Protein AF-A0A7C4MP97-F1 (afdb_monomer_lite)

Foldseek 3Di:
DVLVVLLVVLVVVLVVQLVVLDPPVCLVVLVVLLVDPDPDPVSVVSVVQSVPDLVSLLLVCLQPPGLNVSLVNNDPDRSPDADPVSVVSSVVSSVSNVVNVVVVVVVVVVVVVVVVVVD

Secondary structure (DSSP, 8-state):
-HHHHHHHHHHHHHHHHHHH-S-TT-HHHHHHHHT--SS-HHHHHHHHHHTS-HHHHHHHHHHHS-HHHHHHHH-SSSSS---HHHHHHHHHHHHHHHHHHHHHHHHHHHHHHHHHTT-

Radius of gyration: 17.49 Å; chains: 1; bounding box: 48×30×50 Å

pLDDT: mean 84.7, std 6.7, range [63.75, 94.0]

Structure (mmCIF, N/CA/C/O backbone):
data_AF-A0A7C4MP97-F1
#
_entry.id   AF-A0A7C4MP97-F1
#
loop_
_atom_site.group_PDB
_atom_site.id
_atom_site.type_symbol
_atom_site.label_atom_id
_atom_site.label_alt_id
_atom_site.label_comp_id
_atom_site.label_asym_id
_atom_site.label_entity_id
_atom_site.label_seq_id
_atom_site.pdbx_PDB_ins_code
_atom_site.Cartn_x
_atom_site.Cartn_y
_atom_site.Cartn_z
_atom_site.occupancy
_atom_site.B_iso_or_equiv
_atom_site.auth_seq_id
_atom_site.auth_comp_id
_atom_site.auth_asym_id
_atom_site.auth_atom_id
_atom_site.pdbx_PDB_model_num
ATOM 1 N N . MET A 1 1 ? 17.627 6.601 -4.169 1.00 63.75 1 MET A N 1
ATOM 2 C CA . MET A 1 1 ? 16.993 7.871 -4.590 1.00 63.75 1 MET A CA 1
ATOM 3 C C . MET A 1 1 ? 15.483 7.718 -4.774 1.00 63.75 1 MET A C 1
ATOM 5 O O . MET A 1 1 ? 14.753 8.393 -4.064 1.00 63.75 1 MET A O 1
ATOM 9 N N . MET A 1 2 ? 15.004 6.785 -5.615 1.00 77.06 2 MET A N 1
ATOM 10 C CA . MET A 1 2 ? 13.557 6.568 -5.829 1.00 77.06 2 MET A CA 1
ATOM 11 C C . MET A 1 2 ? 12.792 6.138 -4.570 1.00 77.06 2 MET A C 1
ATOM 13 O O . MET A 1 2 ? 11.804 6.768 -4.221 1.00 77.06 2 MET A O 1
ATOM 17 N N . MET A 1 3 ? 13.295 5.158 -3.816 1.00 83.12 3 MET A N 1
ATOM 18 C CA . MET A 1 3 ? 12.622 4.684 -2.598 1.00 83.12 3 MET A CA 1
ATOM 19 C C . MET A 1 3 ? 12.454 5.784 -1.534 1.00 83.12 3 MET A C 1
ATOM 21 O O . MET A 1 3 ? 11.409 5.877 -0.897 1.00 83.12 3 MET A O 1
ATOM 25 N N . THR A 1 4 ? 13.459 6.649 -1.366 1.00 83.88 4 THR A N 1
ATOM 26 C CA . THR A 1 4 ? 13.415 7.787 -0.434 1.00 83.88 4 THR A CA 1
ATOM 27 C C . THR A 1 4 ? 12.371 8.814 -0.863 1.00 83.88 4 THR A C 1
ATOM 29 O O . THR A 1 4 ? 11.624 9.317 -0.029 1.00 83.88 4 THR A O 1
ATOM 32 N N . LEU A 1 5 ? 12.282 9.095 -2.166 1.00 86.50 5 LEU A N 1
ATOM 33 C CA . LEU A 1 5 ? 11.286 10.009 -2.714 1.00 86.50 5 LEU A CA 1
ATOM 34 C C . LEU A 1 5 ? 9.871 9.437 -2.551 1.00 86.50 5 LEU A C 1
ATOM 36 O O . LEU A 1 5 ? 8.998 10.119 -2.022 1.00 86.50 5 LEU A O 1
ATOM 40 N N . SER A 1 6 ? 9.664 8.165 -2.907 1.00 84.88 6 SER A N 1
ATOM 41 C CA . SER A 1 6 ? 8.396 7.460 -2.689 1.00 84.88 6 SER A CA 1
ATOM 42 C C . SER A 1 6 ? 8.000 7.456 -1.215 1.00 84.88 6 SER A C 1
ATOM 44 O O . SER A 1 6 ? 6.835 7.684 -0.902 1.00 84.88 6 SER A O 1
ATOM 46 N N . PHE A 1 7 ? 8.957 7.257 -0.303 1.00 90.12 7 PHE A N 1
ATOM 47 C CA . PHE A 1 7 ? 8.717 7.315 1.137 1.00 90.12 7 PHE A CA 1
ATOM 48 C C . PHE A 1 7 ? 8.225 8.696 1.566 1.00 90.12 7 PHE A C 1
ATOM 50 O O . PHE A 1 7 ? 7.178 8.793 2.200 1.00 90.12 7 PHE A O 1
ATOM 57 N N . LEU A 1 8 ? 8.940 9.761 1.190 1.00 90.75 8 LEU A N 1
ATOM 58 C CA . LEU A 1 8 ? 8.581 11.130 1.566 1.00 90.75 8 LEU A CA 1
ATOM 59 C C . LEU A 1 8 ? 7.222 11.537 0.995 1.00 90.75 8 LEU A C 1
ATOM 61 O O . LEU A 1 8 ? 6.392 12.067 1.730 1.00 90.75 8 LEU A O 1
ATOM 65 N N . VAL A 1 9 ? 6.969 11.241 -0.282 1.00 90.56 9 VAL A N 1
ATOM 66 C CA . VAL A 1 9 ? 5.700 11.558 -0.948 1.00 90.56 9 VAL A CA 1
ATOM 67 C C . VAL A 1 9 ? 4.550 10.780 -0.316 1.00 90.56 9 VAL A C 1
ATOM 69 O O . VAL A 1 9 ? 3.550 11.381 0.071 1.00 90.56 9 VAL A O 1
ATOM 72 N N . CYS A 1 10 ? 4.685 9.463 -0.139 1.00 89.31 10 CYS A N 1
ATOM 73 C CA . CYS A 1 10 ? 3.614 8.657 0.447 1.00 89.31 10 CYS A CA 1
ATOM 74 C C . CYS A 1 10 ? 3.348 9.037 1.908 1.00 89.31 10 CYS A C 1
ATOM 76 O O . CYS A 1 10 ? 2.193 9.068 2.327 1.00 89.31 10 CYS A O 1
ATOM 78 N N . LEU A 1 11 ? 4.394 9.359 2.676 1.00 89.69 11 LEU A N 1
ATOM 79 C CA . LEU A 1 11 ? 4.257 9.813 4.058 1.00 89.69 11 LEU A CA 1
ATOM 80 C C . LEU A 1 11 ? 3.581 11.187 4.133 1.00 89.69 11 LEU A C 1
ATOM 82 O O . LEU A 1 11 ? 2.728 11.413 4.993 1.00 89.69 11 LEU A O 1
ATOM 86 N N . PHE A 1 12 ? 3.939 12.098 3.228 1.00 89.88 12 PHE A N 1
ATOM 87 C CA . PHE A 1 12 ? 3.303 13.406 3.113 1.00 89.88 12 PHE A CA 1
ATOM 88 C C . PHE A 1 12 ? 1.818 13.274 2.759 1.00 89.88 12 PHE A C 1
ATOM 90 O O . PHE A 1 12 ? 0.981 13.874 3.431 1.00 89.88 12 PHE A O 1
ATOM 97 N N . LEU A 1 13 ? 1.472 12.421 1.790 1.00 88.75 13 LEU A N 1
ATOM 98 C CA . LEU A 1 13 ? 0.081 12.124 1.436 1.00 88.75 13 LEU A CA 1
ATOM 99 C C . LEU A 1 13 ? -0.692 11.502 2.604 1.00 88.75 13 LEU A C 1
ATOM 101 O O . LEU A 1 13 ? -1.831 11.890 2.844 1.00 88.75 13 LEU A O 1
ATOM 105 N N . LEU A 1 14 ? -0.073 10.606 3.379 1.00 87.12 14 LEU A N 1
ATOM 106 C CA . LEU A 1 14 ? -0.657 10.050 4.608 1.00 87.12 14 LEU A CA 1
ATOM 107 C C . LEU A 1 14 ? -0.983 11.137 5.632 1.00 87.12 14 LEU A C 1
ATOM 109 O O . LEU A 1 14 ? -2.088 11.159 6.172 1.00 87.12 14 LEU A O 1
ATOM 113 N N . LYS A 1 15 ? -0.059 12.075 5.859 1.00 86.38 15 LYS A N 1
ATOM 114 C CA . LYS A 1 15 ? -0.289 13.209 6.764 1.00 86.38 15 LYS A CA 1
ATOM 115 C C . LYS A 1 15 ? -1.376 14.152 6.253 1.00 86.38 15 LYS A C 1
ATOM 117 O O . LYS A 1 15 ? -2.212 14.582 7.044 1.00 86.38 15 LYS A O 1
ATOM 122 N N . LEU A 1 16 ? -1.390 14.459 4.956 1.00 87.00 16 LEU A N 1
ATOM 123 C CA . LEU A 1 16 ? -2.444 15.275 4.349 1.00 87.00 16 LEU A CA 1
ATOM 124 C C . LEU A 1 16 ? -3.810 14.593 4.446 1.00 87.00 16 LEU A C 1
ATOM 126 O O . LEU A 1 16 ? -4.797 15.247 4.773 1.00 87.00 16 LEU A O 1
ATOM 130 N N . TYR A 1 17 ? -3.863 13.282 4.214 1.00 84.88 17 TYR A N 1
ATOM 131 C CA . TYR A 1 17 ? -5.082 12.492 4.348 1.00 84.88 17 TYR A CA 1
ATOM 132 C C . TYR A 1 17 ? -5.622 12.540 5.779 1.00 84.88 17 TYR A C 1
ATOM 134 O O . TYR A 1 17 ? -6.805 12.809 5.989 1.00 84.88 17 TYR A O 1
ATOM 142 N N . ASP A 1 18 ? -4.744 12.350 6.769 1.00 82.94 18 ASP A N 1
ATOM 143 C CA . ASP A 1 18 ? -5.123 12.431 8.178 1.00 82.94 18 ASP A CA 1
ATOM 144 C C . ASP A 1 18 ? -5.562 13.835 8.598 1.00 82.94 18 ASP A C 1
ATOM 146 O O . ASP A 1 18 ? -6.522 13.983 9.355 1.00 82.94 18 ASP A O 1
ATOM 150 N N . SER A 1 19 ? -4.921 14.869 8.054 1.00 82.94 19 SER A N 1
ATOM 151 C CA . SER A 1 19 ? -5.299 16.262 8.290 1.00 82.94 19 SER A CA 1
ATOM 152 C C . SER A 1 19 ? -6.653 16.620 7.668 1.00 82.94 19 SER A C 1
ATOM 154 O O . SER A 1 19 ? -7.433 17.338 8.291 1.00 82.94 19 SER A O 1
ATOM 156 N N . SER A 1 20 ? -6.960 16.091 6.480 1.00 82.12 20 SER A N 1
ATOM 157 C CA . SER A 1 20 ? -8.199 16.386 5.750 1.00 82.12 20 SER A CA 1
ATOM 158 C C . SER A 1 20 ? -9.443 15.810 6.440 1.00 82.12 20 SER A C 1
ATOM 160 O O . SER A 1 20 ? -10.543 16.331 6.249 1.00 82.12 20 SER A O 1
ATOM 162 N N . LYS A 1 21 ? -9.291 14.748 7.255 1.00 76.31 21 LYS A N 1
ATOM 163 C CA . LYS A 1 21 ? -10.385 14.045 7.967 1.00 76.31 21 LYS A CA 1
ATOM 164 C C . LYS A 1 21 ? -11.589 13.686 7.072 1.00 76.31 21 LYS A C 1
ATOM 166 O O . LYS A 1 21 ? -12.697 13.484 7.565 1.00 76.31 21 LYS A O 1
ATOM 171 N N . ARG A 1 22 ? -11.388 13.630 5.752 1.00 72.75 22 ARG A N 1
ATOM 172 C CA . ARG A 1 22 ? -12.392 13.302 4.734 1.00 72.75 22 ARG A CA 1
ATOM 173 C C . ARG A 1 22 ? -11.930 12.084 3.946 1.00 72.75 22 ARG A C 1
ATOM 175 O O . ARG A 1 22 ? -10.779 12.019 3.519 1.00 72.75 22 ARG A O 1
ATOM 182 N N . ASP A 1 23 ? -12.841 11.147 3.701 1.00 73.56 23 ASP A N 1
ATOM 183 C CA . ASP A 1 23 ? -12.592 9.954 2.883 1.00 73.56 23 ASP A CA 1
ATOM 184 C C . ASP A 1 23 ? -12.629 10.280 1.385 1.00 73.56 23 ASP A C 1
ATOM 186 O O . ASP A 1 23 ? -13.529 9.870 0.655 1.00 73.56 23 ASP A O 1
ATOM 190 N N . TRP A 1 24 ? -11.637 11.026 0.896 1.00 73.56 24 TRP A N 1
ATOM 191 C CA . TRP A 1 24 ? -11.532 11.346 -0.535 1.00 73.56 24 TRP A CA 1
ATOM 192 C C . TRP A 1 24 ? -11.278 10.118 -1.411 1.00 73.56 24 TRP A C 1
ATOM 194 O O . TRP A 1 24 ? -11.684 10.091 -2.567 1.00 73.56 24 TRP A O 1
ATOM 204 N N . LEU A 1 25 ? -10.639 9.086 -0.858 1.00 76.88 25 LEU A N 1
ATOM 205 C CA . LEU A 1 25 ? -10.345 7.843 -1.575 1.00 76.88 25 LEU A CA 1
ATOM 206 C C . LEU A 1 25 ? -11.510 6.846 -1.552 1.00 76.88 25 LEU A C 1
ATOM 208 O O . LEU A 1 25 ? -11.410 5.783 -2.157 1.00 76.88 25 LEU A O 1
ATOM 212 N N . GLY A 1 26 ? -12.586 7.137 -0.810 1.00 78.50 26 GLY A N 1
ATOM 213 C CA . GLY A 1 26 ? -13.705 6.209 -0.650 1.00 78.50 26 GLY A CA 1
ATOM 214 C C . GLY A 1 26 ? -13.318 4.877 0.005 1.00 78.50 26 GLY A C 1
ATOM 215 O O . GLY A 1 26 ? -14.041 3.895 -0.138 1.00 78.50 26 GLY A O 1
ATOM 216 N N . ILE A 1 27 ? -12.193 4.811 0.726 1.00 80.19 27 ILE A N 1
ATOM 217 C CA . ILE A 1 27 ? -11.696 3.573 1.350 1.00 80.19 27 ILE A CA 1
ATOM 218 C C . ILE A 1 27 ? -12.706 3.022 2.357 1.00 80.19 27 ILE A C 1
ATOM 220 O O . ILE A 1 27 ? -12.925 1.815 2.405 1.00 80.19 27 ILE A O 1
ATOM 224 N N . GLU A 1 28 ? -13.383 3.894 3.099 1.00 75.56 28 GLU A N 1
ATOM 225 C CA . GLU A 1 28 ? -14.482 3.520 3.991 1.00 75.56 28 GLU A CA 1
ATOM 226 C C . GLU A 1 28 ? -15.636 2.845 3.225 1.00 75.56 28 GLU A C 1
ATOM 228 O O . GLU A 1 28 ? -16.202 1.858 3.693 1.00 75.56 28 GLU A O 1
ATOM 233 N N . ALA A 1 29 ? -15.951 3.309 2.009 1.00 79.62 29 ALA A N 1
ATOM 234 C CA . ALA A 1 29 ? -16.956 2.679 1.153 1.00 79.62 29 ALA A CA 1
ATOM 235 C C . ALA A 1 29 ? -16.501 1.289 0.677 1.00 79.62 29 ALA A C 1
ATOM 237 O O . ALA A 1 29 ? -17.295 0.348 0.683 1.00 79.62 29 ALA A O 1
ATOM 238 N N . VAL A 1 30 ? -15.215 1.126 0.344 1.00 79.75 30 VAL A N 1
ATOM 239 C CA . VAL A 1 30 ? -14.638 -0.184 -0.005 1.00 79.75 30 VAL A CA 1
ATOM 240 C C . VAL A 1 30 ? -14.616 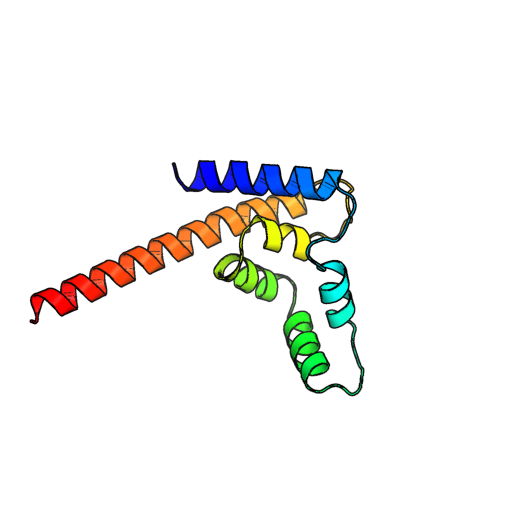-1.127 1.205 1.00 79.75 30 VAL A C 1
ATOM 242 O O . VAL A 1 30 ? -14.930 -2.308 1.073 1.00 79.75 30 VAL A O 1
ATOM 245 N N . LYS A 1 31 ? -14.332 -0.626 2.411 1.00 79.56 31 LYS A N 1
ATOM 246 C CA . LYS A 1 31 ? -14.422 -1.419 3.647 1.00 79.56 31 LYS A CA 1
ATOM 247 C C . LYS A 1 31 ? -15.858 -1.861 3.926 1.00 79.56 31 LYS A C 1
ATOM 249 O O . LYS A 1 31 ? -16.068 -3.026 4.241 1.00 79.56 31 LYS A O 1
ATOM 254 N N . ARG A 1 32 ? -16.851 -0.988 3.724 1.00 79.75 32 ARG A N 1
ATOM 255 C CA . ARG A 1 32 ? -18.280 -1.349 3.823 1.00 79.75 32 ARG A CA 1
ATOM 256 C C . ARG A 1 32 ? -18.691 -2.404 2.793 1.00 79.75 32 ARG A C 1
ATOM 258 O O . ARG A 1 32 ? -19.520 -3.255 3.093 1.00 79.75 32 ARG A O 1
ATOM 265 N N . LEU A 1 33 ? -18.088 -2.388 1.602 1.00 81.44 33 LEU A N 1
ATOM 266 C CA . LEU A 1 33 ? -18.278 -3.424 0.580 1.00 81.44 33 LEU A CA 1
ATOM 267 C C . LEU A 1 33 ? -17.760 -4.803 1.018 1.00 81.44 33 LEU A C 1
ATOM 269 O O . LEU A 1 33 ? -18.275 -5.809 0.538 1.00 81.44 33 LEU A O 1
ATOM 273 N N . ARG A 1 34 ? -16.787 -4.885 1.936 1.00 77.06 34 ARG A N 1
ATOM 274 C CA . ARG A 1 34 ? -16.320 -6.171 2.484 1.00 77.06 34 ARG A CA 1
ATOM 275 C C . ARG A 1 34 ? -17.430 -6.916 3.226 1.00 77.06 34 ARG A C 1
ATOM 277 O O . ARG A 1 34 ? -17.530 -8.137 3.103 1.00 77.06 34 ARG A O 1
ATOM 284 N N . ASP A 1 35 ? -18.267 -6.178 3.948 1.00 78.25 35 ASP A N 1
ATOM 285 C CA . ASP A 1 35 ? -19.367 -6.721 4.752 1.00 78.25 35 ASP A CA 1
ATOM 286 C C . ASP A 1 35 ? -20.697 -6.749 3.964 1.00 78.25 35 ASP A C 1
ATOM 288 O O . ASP A 1 35 ? -21.775 -6.922 4.526 1.00 78.25 35 ASP A O 1
ATOM 292 N N . TYR A 1 36 ? -20.638 -6.588 2.636 1.00 78.88 36 TYR A N 1
ATOM 293 C CA . TYR A 1 36 ? -21.807 -6.605 1.763 1.00 78.88 36 TYR A CA 1
ATOM 294 C C . TYR A 1 36 ? -22.282 -8.038 1.464 1.00 78.88 36 TYR A C 1
ATOM 296 O O . TYR A 1 36 ? -21.592 -8.795 0.781 1.00 78.88 36 TYR A O 1
ATOM 304 N N . ASP A 1 37 ? -23.506 -8.372 1.884 1.00 75.69 37 ASP A N 1
ATOM 305 C CA . ASP A 1 37 ? -24.188 -9.649 1.584 1.00 75.69 37 ASP A CA 1
ATOM 306 C C . ASP A 1 37 ? -25.426 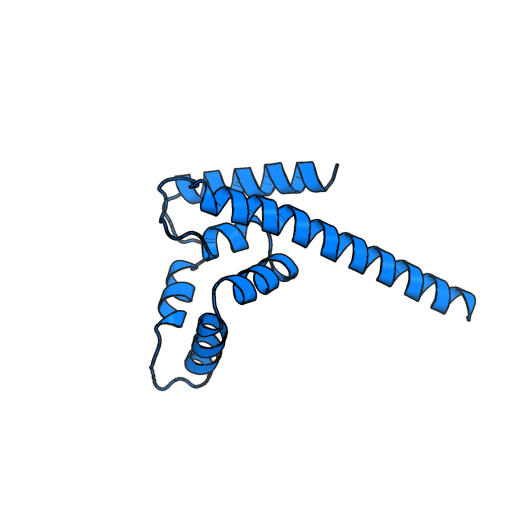-9.480 0.665 1.00 75.69 37 ASP A C 1
ATOM 308 O O . ASP A 1 37 ? -26.317 -10.329 0.608 1.00 75.69 37 ASP A O 1
ATOM 312 N N . GLY A 1 38 ? -25.506 -8.376 -0.088 1.00 78.31 38 GLY A N 1
ATOM 313 C CA . GLY A 1 38 ? -26.646 -8.072 -0.966 1.00 78.31 38 GLY A CA 1
ATOM 314 C C . GLY A 1 38 ? -26.718 -8.880 -2.278 1.00 78.31 38 GLY A C 1
ATOM 315 O O . GLY A 1 38 ? -25.832 -9.660 -2.624 1.00 78.31 38 GLY A O 1
ATOM 316 N N . ARG A 1 39 ? -27.789 -8.660 -3.063 1.00 71.12 39 ARG A N 1
ATOM 317 C CA . ARG A 1 39 ? -28.091 -9.401 -4.315 1.00 71.12 39 ARG A CA 1
ATOM 318 C C . ARG A 1 39 ? -27.200 -9.060 -5.523 1.00 71.12 39 ARG A C 1
ATOM 320 O O . ARG A 1 39 ? -27.259 -9.771 -6.525 1.00 71.12 39 ARG A O 1
ATOM 327 N N . SER A 1 40 ? -26.398 -7.993 -5.476 1.00 80.00 40 SER A N 1
ATOM 328 C CA . SER A 1 40 ? -25.567 -7.583 -6.620 1.00 80.00 40 SER A CA 1
ATOM 329 C C . SER A 1 40 ? -24.413 -8.561 -6.867 1.00 80.00 40 SER A C 1
ATOM 331 O O . SER A 1 40 ? -23.558 -8.758 -6.001 1.00 80.00 40 SER A O 1
ATOM 333 N N . LYS A 1 41 ? -24.347 -9.136 -8.078 1.00 81.75 41 LYS A N 1
ATOM 334 C CA . LYS A 1 41 ? -23.284 -10.078 -8.483 1.00 81.75 41 LYS A CA 1
ATOM 335 C C . LYS A 1 41 ? -21.888 -9.443 -8.421 1.00 81.75 41 LYS A C 1
ATOM 337 O O . LYS A 1 41 ? -20.960 -10.082 -7.933 1.00 81.75 41 LYS A O 1
ATOM 342 N N . MET A 1 42 ? -21.746 -8.183 -8.851 1.00 75.50 42 MET A N 1
ATOM 343 C CA . MET A 1 42 ? -20.476 -7.446 -8.753 1.00 75.50 42 MET A CA 1
ATOM 344 C C . MET A 1 42 ? -20.093 -7.173 -7.297 1.00 75.50 42 MET A C 1
ATOM 346 O O . MET A 1 42 ? -18.948 -7.408 -6.923 1.00 75.50 42 MET A O 1
ATOM 350 N N . GLY A 1 43 ? -21.045 -6.744 -6.460 1.00 79.25 43 GLY A N 1
ATOM 351 C CA . GLY A 1 43 ? -20.790 -6.503 -5.035 1.00 79.25 43 GLY A CA 1
ATOM 352 C C . GLY A 1 43 ? -20.320 -7.764 -4.310 1.00 79.25 43 GLY A C 1
ATOM 353 O O . GLY A 1 43 ? -19.388 -7.708 -3.517 1.00 79.25 43 GLY A O 1
ATOM 354 N N . ARG A 1 44 ? -20.889 -8.923 -4.658 1.00 80.75 44 ARG A N 1
ATOM 355 C CA . ARG A 1 44 ? -20.513 -10.218 -4.077 1.00 80.75 44 ARG A CA 1
ATOM 356 C C . ARG A 1 44 ? -19.107 -10.670 -4.471 1.00 80.75 44 ARG A C 1
ATOM 358 O O . ARG A 1 44 ? -18.408 -11.247 -3.645 1.00 80.75 44 ARG A O 1
ATOM 365 N N . LEU A 1 45 ? -18.688 -10.403 -5.709 1.00 83.31 45 LEU A N 1
ATOM 366 C CA . LEU A 1 45 ? -17.346 -10.744 -6.188 1.00 83.31 45 LEU A CA 1
ATOM 367 C C . LEU A 1 45 ? -16.277 -9.884 -5.500 1.00 83.31 45 LEU A C 1
ATOM 369 O O . LEU A 1 45 ? -15.270 -10.415 -5.032 1.00 83.31 45 LEU A O 1
ATOM 373 N N . TRP A 1 46 ? -16.539 -8.582 -5.354 1.00 81.00 46 TRP A N 1
ATOM 374 C CA . TRP A 1 46 ? -15.682 -7.686 -4.576 1.00 81.00 46 TRP A CA 1
ATOM 375 C C . TRP A 1 46 ? -15.655 -8.070 -3.093 1.00 81.00 46 TRP A C 1
ATOM 377 O O . TRP A 1 46 ? -14.573 -8.208 -2.533 1.00 81.00 46 TRP A O 1
ATOM 387 N N . ALA A 1 47 ? -16.805 -8.340 -2.471 1.00 82.31 47 ALA A N 1
ATOM 388 C CA . ALA A 1 47 ? -16.872 -8.796 -1.083 1.00 82.31 47 ALA A CA 1
ATOM 389 C C . ALA A 1 47 ? -16.095 -10.106 -0.872 1.00 82.31 47 ALA A C 1
ATOM 391 O O . ALA A 1 47 ? -15.337 -10.230 0.086 1.00 82.31 47 ALA A O 1
ATOM 392 N N . TRP A 1 48 ? -16.216 -11.068 -1.793 1.00 84.44 48 TRP A N 1
ATOM 393 C CA . TRP A 1 48 ? -15.452 -12.316 -1.748 1.00 84.44 48 TRP A CA 1
ATOM 394 C C . TRP A 1 48 ? -13.941 -12.072 -1.821 1.00 84.44 48 TRP A C 1
ATOM 396 O O . TRP A 1 48 ? -13.189 -12.643 -1.031 1.00 84.44 48 TRP A O 1
ATOM 406 N N . PHE A 1 49 ? -13.490 -11.187 -2.715 1.00 81.00 49 PHE A N 1
ATOM 407 C CA . PHE A 1 49 ? -12.078 -10.819 -2.814 1.00 81.00 49 PHE A CA 1
ATOM 408 C C . PHE A 1 49 ? -11.576 -10.137 -1.533 1.00 81.00 49 PHE A C 1
ATOM 410 O O . PHE A 1 49 ? -10.529 -10.503 -1.002 1.00 81.00 49 PHE A O 1
ATOM 417 N N . LEU A 1 50 ? -12.358 -9.210 -0.978 1.00 80.25 50 LEU A N 1
ATOM 418 C CA . LEU A 1 50 ? -12.029 -8.498 0.259 1.00 80.25 50 LEU A CA 1
ATOM 419 C C . LEU A 1 50 ? -12.119 -9.380 1.521 1.00 80.25 50 LEU A C 1
ATOM 421 O O . LEU A 1 50 ? -11.583 -9.008 2.565 1.00 80.25 50 LEU A O 1
ATOM 425 N N . LYS A 1 51 ? -12.756 -10.556 1.440 1.00 82.56 51 LYS A N 1
ATOM 426 C CA . LYS A 1 51 ? -12.800 -11.568 2.511 1.00 82.56 51 LYS A CA 1
ATOM 427 C C . LYS A 1 51 ? -11.590 -12.517 2.502 1.00 82.56 51 LYS A C 1
ATOM 429 O O . LYS A 1 51 ? -11.401 -13.232 3.481 1.00 82.56 51 LYS A O 1
ATOM 434 N N . LYS A 1 52 ? -10.725 -12.507 1.472 1.00 78.81 52 LYS A N 1
ATOM 435 C CA . LYS A 1 52 ? -9.541 -13.397 1.383 1.00 78.81 52 LYS A CA 1
ATOM 436 C C . LYS A 1 52 ? -8.431 -13.135 2.419 1.00 78.81 52 LYS A C 1
ATOM 438 O O . LYS A 1 52 ? -7.464 -13.890 2.468 1.00 78.81 52 LYS A O 1
ATOM 443 N N . GLY A 1 53 ? -8.586 -12.126 3.275 1.00 81.19 53 GLY A N 1
ATOM 444 C CA . GLY A 1 53 ? -7.720 -11.870 4.428 1.00 81.19 53 GLY A CA 1
ATOM 445 C C . GLY A 1 53 ? -6.703 -10.748 4.209 1.00 81.19 53 GLY A C 1
ATOM 446 O O . GLY A 1 53 ? -6.256 -10.489 3.089 1.00 81.19 53 GLY A O 1
ATOM 447 N N . ASP A 1 54 ? -6.327 -10.092 5.312 1.00 83.50 54 ASP A N 1
ATOM 448 C CA . ASP A 1 54 ? -5.433 -8.925 5.337 1.00 83.50 54 ASP A CA 1
ATOM 449 C C . ASP A 1 54 ? -4.105 -9.134 4.562 1.00 83.50 54 ASP A C 1
ATOM 451 O O . ASP A 1 54 ? -3.724 -8.225 3.824 1.00 83.50 54 ASP A O 1
ATOM 455 N N . PRO A 1 55 ? -3.402 -10.292 4.639 1.00 86.62 55 PRO A N 1
ATOM 456 C CA . PRO A 1 55 ? -2.120 -10.481 3.944 1.00 86.62 55 PRO A CA 1
ATOM 457 C C . PRO A 1 55 ? -2.238 -10.549 2.416 1.00 86.62 55 PRO A C 1
ATOM 459 O O . PRO A 1 55 ? -1.369 -10.055 1.700 1.00 86.62 55 PRO A O 1
ATOM 462 N N . VAL A 1 56 ? -3.319 -11.143 1.901 1.00 87.44 56 VAL A N 1
ATOM 463 C CA . VAL A 1 56 ? -3.551 -11.257 0.452 1.00 87.44 56 VAL A CA 1
ATOM 464 C C . VAL A 1 56 ? -3.848 -9.880 -0.132 1.00 87.44 56 VAL A C 1
ATOM 466 O O . VAL A 1 56 ? -3.288 -9.497 -1.158 1.00 87.44 56 VAL A O 1
ATOM 469 N N . ILE A 1 57 ? -4.689 -9.108 0.560 1.00 88.75 57 ILE A N 1
ATOM 470 C CA . ILE A 1 57 ? -5.025 -7.740 0.162 1.00 88.75 57 ILE A CA 1
ATOM 471 C C . ILE A 1 57 ? -3.793 -6.837 0.258 1.00 88.75 57 ILE A C 1
ATOM 473 O O . ILE A 1 57 ? -3.567 -6.019 -0.630 1.00 88.75 57 ILE A O 1
ATOM 477 N N . PHE A 1 58 ? -2.965 -7.021 1.288 1.00 90.44 58 PHE A N 1
ATOM 478 C CA . PHE A 1 58 ? -1.694 -6.320 1.434 1.00 90.44 58 PHE A CA 1
ATOM 479 C C . PHE A 1 58 ? -0.775 -6.518 0.237 1.00 90.44 58 PHE A C 1
ATOM 481 O O . PHE A 1 58 ? -0.339 -5.530 -0.351 1.00 90.44 58 PHE A O 1
ATOM 488 N N . LEU A 1 59 ? -0.515 -7.766 -0.156 1.00 89.31 59 LEU A N 1
ATOM 489 C CA . LEU A 1 59 ? 0.336 -8.054 -1.310 1.00 89.31 59 LEU A CA 1
ATOM 490 C C . LEU A 1 59 ? -0.247 -7.465 -2.598 1.00 89.31 59 LEU A C 1
ATOM 492 O O . LEU A 1 59 ? 0.469 -6.821 -3.361 1.00 89.31 59 LEU A O 1
ATOM 496 N N . PHE A 1 60 ? -1.553 -7.628 -2.813 1.00 88.81 60 PHE A N 1
ATOM 497 C CA . PHE A 1 60 ? -2.218 -7.117 -4.008 1.00 88.81 60 PHE A CA 1
ATOM 498 C C . PHE A 1 60 ? -2.146 -5.587 -4.117 1.00 88.81 60 PHE A C 1
ATOM 500 O O . PHE A 1 60 ? -1.741 -5.059 -5.154 1.00 88.81 60 PHE A O 1
ATOM 507 N N . LEU A 1 61 ? -2.508 -4.867 -3.051 1.00 88.06 61 LEU A N 1
ATOM 508 C CA . LEU A 1 61 ? -2.500 -3.402 -3.043 1.00 88.06 61 LEU A CA 1
ATOM 509 C C . LEU A 1 61 ? -1.083 -2.838 -3.153 1.00 88.06 61 LEU A C 1
ATOM 511 O O . LEU A 1 61 ? -0.877 -1.864 -3.876 1.00 88.06 61 LEU A O 1
ATOM 515 N N . THR A 1 62 ? -0.118 -3.492 -2.504 1.00 89.19 62 THR A N 1
ATOM 516 C CA . T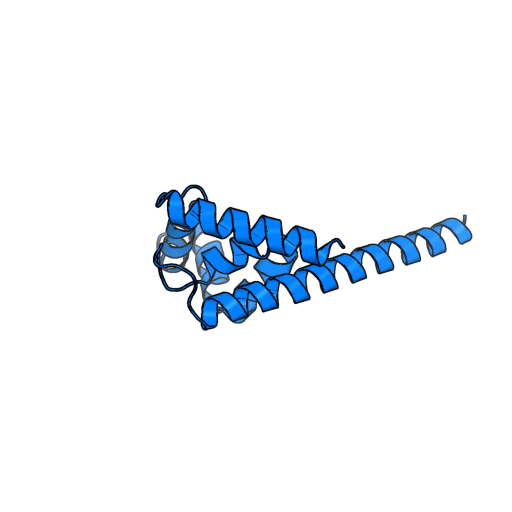HR A 1 62 ? 1.296 -3.109 -2.555 1.00 89.19 62 THR A CA 1
ATOM 517 C C . THR A 1 62 ? 1.846 -3.146 -3.978 1.00 89.19 62 THR A C 1
ATOM 519 O O . THR A 1 62 ? 2.588 -2.254 -4.375 1.00 89.19 62 THR A O 1
ATOM 522 N N . ILE A 1 63 ? 1.492 -4.178 -4.745 1.00 88.12 63 ILE A N 1
ATOM 523 C CA . ILE A 1 63 ? 1.966 -4.346 -6.121 1.00 88.12 63 ILE A CA 1
ATOM 524 C C . ILE A 1 63 ? 1.234 -3.395 -7.074 1.00 88.12 63 ILE A C 1
ATOM 526 O O . ILE A 1 63 ? 1.837 -2.859 -8.005 1.00 88.12 63 ILE A O 1
ATOM 530 N N . ARG A 1 64 ? -0.079 -3.215 -6.878 1.00 86.06 64 ARG A N 1
ATOM 531 C CA . ARG A 1 64 ? -0.946 -2.608 -7.894 1.00 86.06 64 ARG A CA 1
ATOM 532 C C . ARG A 1 64 ? -1.142 -1.104 -7.761 1.00 86.06 64 ARG A C 1
ATOM 534 O O . ARG A 1 64 ? -1.341 -0.461 -8.792 1.00 86.06 64 ARG A O 1
ATOM 541 N N . VAL A 1 65 ? -1.193 -0.593 -6.533 1.00 81.88 65 VAL A N 1
ATOM 542 C CA . VAL A 1 65 ? -1.576 0.793 -6.251 1.00 81.88 65 VAL A CA 1
ATOM 543 C C . VAL A 1 65 ? -0.365 1.534 -5.718 1.00 81.88 65 VAL A C 1
ATOM 545 O O . VAL A 1 65 ? 0.427 1.981 -6.528 1.00 81.88 65 VAL A O 1
ATOM 548 N N . ASP A 1 66 ? -0.194 1.617 -4.395 1.00 84.38 66 ASP A N 1
ATOM 549 C CA . ASP A 1 66 ? 0.902 2.343 -3.751 1.00 84.38 66 ASP A CA 1
ATOM 550 C C . ASP A 1 66 ? 0.989 2.014 -2.247 1.00 84.38 66 ASP A C 1
ATOM 552 O O . ASP A 1 66 ? -0.019 1.618 -1.637 1.00 84.38 66 ASP A O 1
ATOM 556 N N . PRO A 1 67 ? 2.144 2.265 -1.595 1.00 86.62 67 PRO A N 1
ATOM 557 C CA . PRO A 1 67 ? 2.311 2.112 -0.145 1.00 86.62 67 PRO A CA 1
ATOM 558 C C . PRO A 1 67 ? 1.343 2.983 0.667 1.00 86.62 67 PRO A C 1
ATOM 560 O O . PRO A 1 67 ? 0.826 2.559 1.703 1.00 86.62 67 PRO A O 1
ATOM 563 N N . PHE A 1 68 ? 1.047 4.188 0.168 1.00 88.81 68 PHE A N 1
ATOM 564 C CA . PHE A 1 68 ? 0.077 5.110 0.759 1.00 88.81 68 PHE A CA 1
ATOM 565 C C . PHE A 1 68 ? -1.325 4.485 0.839 1.00 88.81 68 PHE A C 1
ATOM 567 O O . PHE A 1 68 ? -1.861 4.302 1.934 1.00 88.81 68 PHE A O 1
ATOM 574 N N . VAL A 1 69 ? -1.895 4.093 -0.305 1.00 86.81 69 VAL A N 1
ATOM 575 C CA . VAL A 1 69 ? -3.254 3.532 -0.372 1.00 86.81 69 VAL A CA 1
ATOM 576 C C . VAL A 1 69 ? -3.337 2.210 0.386 1.00 86.81 69 VAL A C 1
ATOM 578 O O . VAL A 1 69 ? -4.290 1.988 1.129 1.00 86.81 69 VAL A O 1
ATOM 581 N N . THR A 1 70 ? -2.310 1.365 0.269 1.00 90.50 70 THR A N 1
ATOM 582 C CA . THR A 1 70 ? -2.219 0.092 0.999 1.00 90.50 70 THR A CA 1
ATOM 583 C C . THR A 1 70 ? -2.313 0.300 2.509 1.00 90.50 70 THR A C 1
ATOM 585 O O . THR A 1 70 ? -3.063 -0.397 3.196 1.00 90.50 70 THR A O 1
ATOM 588 N N . THR A 1 71 ? -1.594 1.296 3.027 1.00 90.25 71 THR A N 1
ATOM 589 C CA . THR A 1 71 ? -1.579 1.612 4.459 1.00 90.25 71 THR A CA 1
ATOM 590 C C . THR A 1 71 ? -2.921 2.165 4.925 1.00 90.25 71 THR A C 1
ATOM 592 O O . THR A 1 71 ? -3.451 1.703 5.932 1.00 90.25 71 THR A O 1
ATOM 595 N N . VAL A 1 72 ? -3.524 3.099 4.184 1.00 88.69 72 VAL A N 1
ATOM 596 C CA . VAL A 1 72 ? -4.842 3.655 4.544 1.00 88.69 72 VAL A CA 1
ATOM 597 C C . VAL A 1 72 ? -5.948 2.596 4.443 1.00 88.69 72 VAL A C 1
ATOM 599 O O . VAL A 1 72 ? -6.889 2.592 5.238 1.00 88.69 72 VAL A O 1
ATOM 602 N N . TYR A 1 73 ? -5.826 1.648 3.515 1.00 87.06 73 TYR A N 1
ATOM 603 C CA . TYR A 1 73 ? -6.778 0.552 3.394 1.00 87.06 73 TYR A CA 1
ATOM 604 C C . TYR A 1 73 ? -6.688 -0.428 4.571 1.00 87.06 73 TYR A C 1
ATOM 606 O O . TYR A 1 73 ? -7.706 -0.782 5.164 1.00 87.06 73 TYR A O 1
ATOM 614 N N . LEU A 1 74 ? -5.480 -0.861 4.938 1.00 87.69 74 LEU A N 1
ATOM 615 C CA . LEU A 1 74 ? -5.285 -1.911 5.944 1.00 87.69 74 LEU A CA 1
ATOM 616 C C . LEU A 1 74 ? -5.196 -1.408 7.382 1.00 87.69 74 LEU A C 1
ATOM 618 O O . LEU A 1 74 ? -5.279 -2.219 8.312 1.00 87.69 74 LEU A O 1
ATOM 622 N N . ARG A 1 75 ? -5.041 -0.097 7.591 1.00 86.94 75 ARG A N 1
ATOM 623 C CA . ARG A 1 75 ? -5.082 0.464 8.941 1.00 86.94 75 ARG A CA 1
ATOM 624 C C . ARG A 1 75 ? -6.448 0.227 9.576 1.00 86.94 75 ARG A C 1
ATOM 626 O O . ARG A 1 75 ? -7.495 0.334 8.926 1.00 86.94 75 ARG A O 1
ATOM 633 N N . ARG A 1 76 ? -6.429 -0.078 10.873 1.00 77.44 76 ARG A N 1
ATOM 634 C CA . ARG A 1 76 ? -7.643 -0.316 11.672 1.00 77.44 76 ARG A CA 1
ATOM 635 C C . ARG A 1 76 ? -8.223 0.962 12.285 1.00 77.44 76 ARG A C 1
ATOM 637 O O . ARG A 1 76 ? -9.412 0.983 12.570 1.00 77.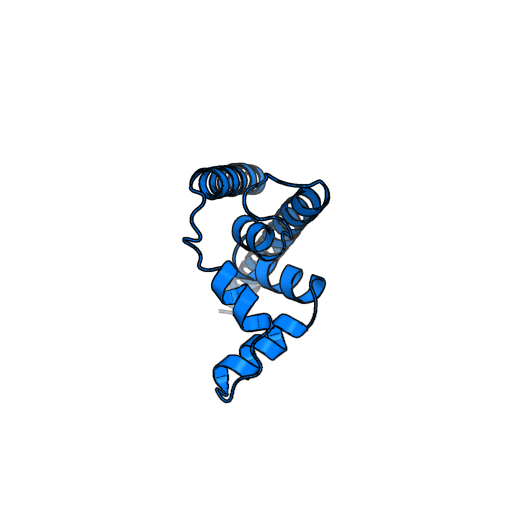44 76 ARG A O 1
ATOM 644 N N . GLY A 1 77 ? -7.405 1.997 12.484 1.00 70.31 77 GLY A N 1
ATOM 645 C CA . GLY A 1 77 ? -7.835 3.291 13.022 1.00 70.31 77 GLY A CA 1
ATOM 646 C C . GLY A 1 77 ? -8.175 4.302 11.926 1.00 70.31 77 GLY A C 1
ATOM 647 O O . GLY A 1 77 ? -7.531 4.323 10.877 1.00 70.31 77 GLY A O 1
ATOM 648 N N . ASN A 1 78 ? -9.152 5.168 12.193 1.00 66.25 78 ASN A N 1
ATOM 649 C CA . ASN A 1 78 ? -9.520 6.276 11.316 1.00 66.25 78 ASN A CA 1
ATOM 650 C C . ASN A 1 78 ? -8.970 7.590 11.892 1.00 66.25 78 ASN A C 1
ATOM 652 O O . ASN A 1 78 ? -9.379 8.019 12.966 1.00 66.25 78 ASN A O 1
ATOM 656 N N . TYR A 1 79 ? -8.048 8.229 11.163 1.00 64.56 79 TYR A N 1
ATOM 657 C CA . TYR A 1 79 ? -7.585 9.610 11.389 1.00 64.56 79 TYR A CA 1
ATOM 658 C C . TYR A 1 79 ? -6.873 9.909 12.725 1.00 64.56 79 TYR A C 1
ATOM 660 O O . TYR A 1 79 ? -6.718 11.070 13.097 1.00 64.56 79 TYR A O 1
ATOM 668 N N . THR A 1 80 ? -6.401 8.887 13.442 1.00 74.25 80 THR A N 1
ATOM 669 C CA . THR A 1 80 ? -5.694 9.016 14.735 1.00 74.25 80 THR A CA 1
ATOM 670 C C . THR A 1 80 ? -4.167 8.900 14.627 1.00 74.25 80 THR A C 1
ATOM 672 O O . THR A 1 80 ? -3.493 8.648 15.624 1.00 74.25 80 THR A O 1
ATOM 675 N N . GLY A 1 81 ? -3.604 9.068 13.427 1.00 74.62 81 GLY A N 1
ATOM 676 C CA . GLY A 1 81 ? -2.188 8.822 13.154 1.00 74.62 81 GLY A CA 1
ATOM 677 C C . GLY A 1 81 ? -1.845 7.335 12.991 1.00 74.62 81 GLY A C 1
ATOM 678 O O . GLY A 1 81 ? -2.705 6.457 13.085 1.00 74.62 81 GLY A O 1
ATOM 679 N N . LEU A 1 82 ? -0.569 7.052 12.706 1.00 82.38 82 LEU A N 1
ATOM 680 C CA . LEU A 1 82 ? -0.069 5.705 12.406 1.00 82.38 82 LEU A CA 1
ATOM 681 C C . LEU A 1 82 ? 0.319 4.945 13.681 1.00 82.38 82 LEU A C 1
ATOM 683 O O . LEU A 1 82 ? 1.241 5.345 14.396 1.00 82.38 82 LEU A O 1
ATOM 687 N N . SER A 1 83 ? -0.328 3.804 13.931 1.00 86.19 83 SER A N 1
ATOM 688 C CA . SER A 1 83 ? 0.102 2.865 14.972 1.00 86.19 83 SER A CA 1
ATOM 689 C C . SER A 1 83 ? 1.389 2.130 14.568 1.00 86.19 83 SER A C 1
ATOM 691 O O . SER A 1 83 ? 1.782 2.123 13.400 1.00 86.19 83 SER A O 1
ATOM 693 N N . LYS A 1 84 ? 2.041 1.440 15.518 1.00 86.38 84 LYS A N 1
ATOM 694 C CA . LYS A 1 84 ? 3.229 0.606 15.229 1.00 86.38 84 LYS A CA 1
ATOM 695 C C . LYS A 1 84 ? 2.968 -0.412 14.109 1.00 86.38 84 LYS A C 1
ATOM 697 O O . LYS A 1 84 ? 3.831 -0.616 13.264 1.00 86.38 84 LYS A O 1
ATOM 702 N N . ARG A 1 85 ? 1.766 -1.005 14.072 1.00 87.88 85 ARG A N 1
ATOM 703 C CA . ARG A 1 85 ? 1.349 -1.938 13.013 1.00 87.88 85 ARG A CA 1
ATOM 704 C C . ARG A 1 85 ? 1.211 -1.235 11.663 1.00 87.88 85 ARG A C 1
ATOM 706 O O . ARG A 1 85 ? 1.637 -1.787 10.653 1.00 87.88 85 ARG A O 1
ATOM 713 N N . ASP A 1 86 ? 0.629 -0.041 11.640 1.00 88.75 86 ASP A N 1
ATOM 714 C CA . ASP A 1 86 ? 0.424 0.704 10.393 1.00 88.75 86 ASP A CA 1
ATOM 715 C C . ASP A 1 86 ? 1.765 1.143 9.796 1.00 88.75 86 ASP A C 1
ATOM 717 O O . ASP A 1 86 ? 1.949 1.079 8.585 1.00 88.75 86 ASP A O 1
ATOM 721 N N . TRP A 1 87 ? 2.744 1.476 10.644 1.00 89.75 87 TRP A N 1
ATOM 722 C CA . TRP A 1 87 ? 4.128 1.690 10.220 1.00 89.75 87 TRP A CA 1
ATOM 723 C C . TRP A 1 87 ? 4.760 0.443 9.603 1.00 89.75 87 TRP A C 1
ATOM 725 O O . TRP A 1 87 ? 5.443 0.553 8.587 1.00 89.75 87 TRP A O 1
ATOM 735 N N . THR A 1 88 ? 4.521 -0.748 10.161 1.00 90.81 88 THR A N 1
ATOM 736 C CA . THR A 1 88 ? 5.000 -2.001 9.557 1.00 90.81 88 THR A CA 1
ATOM 737 C C . THR A 1 88 ? 4.359 -2.250 8.192 1.00 90.81 88 THR A C 1
ATOM 739 O O . THR A 1 88 ? 5.058 -2.634 7.259 1.00 90.81 88 THR A O 1
ATOM 742 N N . ILE A 1 89 ? 3.056 -1.989 8.046 1.00 91.06 89 ILE A N 1
ATOM 743 C CA . ILE A 1 89 ? 2.344 -2.095 6.761 1.00 91.06 89 ILE A CA 1
ATOM 744 C C . ILE A 1 89 ? 2.914 -1.086 5.755 1.00 91.06 89 ILE A C 1
ATOM 746 O O . ILE A 1 89 ? 3.188 -1.439 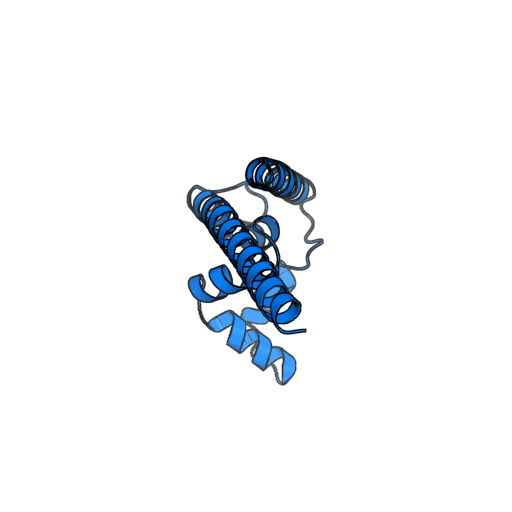4.608 1.00 91.06 89 ILE A O 1
ATOM 750 N N . PHE A 1 90 ? 3.155 0.151 6.181 1.00 92.88 90 PHE A N 1
ATOM 751 C CA . PHE A 1 90 ? 3.729 1.190 5.335 1.00 92.88 90 PHE A CA 1
ATOM 752 C C . PHE A 1 90 ? 5.137 0.834 4.856 1.00 92.88 90 PHE A C 1
ATOM 754 O O . PHE A 1 90 ? 5.397 0.818 3.656 1.00 92.88 90 PHE A O 1
ATOM 761 N N . MET A 1 91 ? 6.033 0.472 5.775 1.00 92.25 91 MET A N 1
ATOM 762 C CA . MET A 1 91 ? 7.405 0.092 5.428 1.00 92.25 91 MET A CA 1
ATOM 763 C C . MET A 1 91 ? 7.440 -1.188 4.590 1.00 92.25 91 MET A C 1
ATOM 765 O O . MET A 1 91 ? 8.172 -1.259 3.606 1.00 92.25 91 MET A O 1
ATOM 769 N N . GLY A 1 92 ? 6.615 -2.179 4.936 1.00 91.56 92 GLY A N 1
ATOM 770 C CA . GLY A 1 92 ? 6.507 -3.424 4.184 1.00 91.56 92 GLY A CA 1
ATOM 771 C C . GLY A 1 92 ? 6.036 -3.188 2.751 1.00 91.56 92 GLY A C 1
ATOM 772 O O . GLY A 1 92 ? 6.659 -3.684 1.815 1.00 91.56 92 GLY A O 1
ATOM 773 N N . SER A 1 93 ? 4.979 -2.392 2.565 1.00 92.50 93 SER A N 1
ATOM 774 C CA . SER A 1 93 ? 4.461 -2.076 1.228 1.00 92.50 93 SER A CA 1
ATOM 775 C C . SER A 1 93 ? 5.440 -1.225 0.420 1.00 92.50 93 SER A C 1
ATOM 777 O O . SER A 1 93 ? 5.624 -1.459 -0.771 1.00 92.50 93 SER A O 1
ATOM 779 N N . LEU A 1 94 ? 6.155 -0.297 1.061 1.00 91.12 94 LEU A N 1
ATOM 780 C CA . LEU A 1 94 ? 7.198 0.488 0.409 1.00 91.12 94 LEU A CA 1
ATOM 781 C C . LEU A 1 94 ? 8.327 -0.397 -0.135 1.00 91.12 94 LEU A C 1
ATOM 783 O O . LEU A 1 94 ? 8.699 -0.263 -1.301 1.00 91.12 94 LEU A O 1
ATOM 787 N N . ILE A 1 95 ? 8.852 -1.309 0.686 1.00 91.75 95 ILE A N 1
ATOM 788 C CA . ILE A 1 95 ? 9.958 -2.195 0.299 1.00 91.75 95 ILE A CA 1
ATOM 789 C C . ILE A 1 95 ? 9.506 -3.170 -0.788 1.00 91.75 95 ILE A C 1
ATOM 791 O O . ILE A 1 95 ? 10.145 -3.254 -1.835 1.00 91.75 95 ILE A O 1
ATOM 795 N N . ILE A 1 96 ? 8.394 -3.876 -0.566 1.00 91.94 96 ILE A N 1
ATOM 796 C CA . ILE A 1 96 ? 7.895 -4.897 -1.496 1.00 91.94 96 ILE A CA 1
ATOM 797 C C . ILE A 1 96 ? 7.487 -4.261 -2.829 1.00 91.94 96 ILE A C 1
ATOM 799 O O . ILE A 1 96 ? 7.844 -4.788 -3.880 1.00 91.94 96 ILE A O 1
ATOM 803 N N . GLY A 1 97 ? 6.798 -3.117 -2.807 1.00 89.12 97 GLY A N 1
ATOM 804 C CA . GLY A 1 97 ? 6.380 -2.415 -4.022 1.00 89.12 97 GLY A CA 1
ATOM 805 C C . GLY A 1 97 ? 7.573 -1.952 -4.860 1.00 89.12 97 GLY A C 1
ATOM 806 O O . GLY A 1 97 ? 7.626 -2.214 -6.061 1.00 89.12 97 GLY A O 1
ATOM 807 N N . ASN A 1 98 ? 8.581 -1.339 -4.226 1.00 89.00 98 ASN A N 1
ATOM 808 C CA . ASN A 1 98 ? 9.803 -0.929 -4.925 1.00 89.00 98 ASN A CA 1
ATOM 809 C C . ASN A 1 98 ? 10.587 -2.133 -5.465 1.00 89.00 98 ASN A C 1
ATOM 811 O O . ASN A 1 98 ? 11.066 -2.084 -6.598 1.00 89.00 98 ASN A O 1
ATOM 815 N N . ALA A 1 99 ? 10.707 -3.215 -4.691 1.00 90.81 99 ALA A N 1
ATOM 816 C CA . ALA A 1 99 ? 11.387 -4.431 -5.131 1.00 90.81 99 ALA A CA 1
ATOM 817 C C . ALA A 1 99 ? 10.684 -5.067 -6.340 1.00 90.81 99 ALA A C 1
ATOM 819 O O . ALA A 1 99 ? 11.342 -5.391 -7.327 1.00 90.81 99 ALA A O 1
ATOM 820 N N . TYR A 1 100 ? 9.352 -5.178 -6.296 1.00 90.88 100 TYR A N 1
ATOM 821 C CA . TYR A 1 100 ? 8.551 -5.725 -7.390 1.00 90.88 100 TYR A CA 1
ATOM 822 C C . TYR A 1 100 ? 8.737 -4.929 -8.683 1.00 90.88 100 TYR A C 1
ATOM 824 O O . TYR A 1 100 ? 9.077 -5.509 -9.710 1.00 90.88 100 TYR A O 1
ATOM 832 N N . TRP A 1 101 ? 8.566 -3.604 -8.644 1.00 88.19 101 TRP A N 1
ATOM 833 C CA . TRP A 1 101 ? 8.692 -2.776 -9.847 1.00 88.19 101 TRP A CA 1
ATOM 834 C C . TRP A 1 101 ? 10.123 -2.717 -10.376 1.00 88.19 101 TRP A C 1
ATOM 836 O O . TRP A 1 101 ? 10.322 -2.724 -11.587 1.00 88.19 101 TRP A O 1
ATOM 846 N N . THR A 1 102 ? 11.123 -2.741 -9.493 1.00 90.19 102 THR A N 1
ATOM 847 C CA . THR A 1 102 ? 12.530 -2.838 -9.908 1.00 90.19 102 THR A CA 1
ATOM 848 C C . THR A 1 102 ? 12.782 -4.139 -10.670 1.00 90.19 102 THR A C 1
ATOM 850 O O . THR A 1 102 ? 13.351 -4.110 -11.759 1.00 90.19 102 THR A O 1
ATOM 853 N N . LEU A 1 103 ? 12.306 -5.273 -10.142 1.00 91.25 103 LEU A N 1
ATOM 854 C CA . LEU A 1 103 ? 12.422 -6.574 -10.805 1.00 91.25 103 LEU A CA 1
ATOM 855 C C . LEU A 1 103 ? 11.628 -6.628 -12.113 1.00 91.25 103 LEU A C 1
ATOM 857 O O . LEU A 1 103 ? 12.134 -7.142 -13.107 1.00 91.25 103 LEU A O 1
ATOM 861 N N . ALA A 1 104 ? 10.411 -6.085 -12.136 1.00 90.81 104 ALA A N 1
ATOM 862 C CA . ALA A 1 104 ? 9.568 -6.053 -13.327 1.00 90.81 104 ALA A CA 1
ATOM 863 C C . ALA A 1 104 ? 10.213 -5.240 -14.458 1.00 90.81 104 ALA A C 1
ATOM 865 O O . ALA A 1 104 ? 10.280 -5.716 -15.590 1.00 90.81 104 ALA A O 1
ATOM 866 N N . CYS A 1 105 ? 10.742 -4.051 -14.154 1.00 90.81 105 CYS A N 1
ATOM 867 C CA . CYS A 1 105 ? 11.464 -3.231 -15.124 1.00 90.81 105 CYS A CA 1
ATOM 868 C C . CYS A 1 105 ? 12.743 -3.921 -15.603 1.00 90.81 105 CYS A C 1
ATOM 870 O O . CYS A 1 105 ? 13.003 -3.944 -16.803 1.00 90.81 105 CYS A O 1
ATOM 872 N N . PHE A 1 106 ? 13.513 -4.518 -14.688 1.00 93.12 106 PHE A N 1
ATOM 873 C CA . PHE A 1 106 ? 14.723 -5.254 -15.045 1.00 93.12 106 PHE A CA 1
ATOM 874 C C . PHE A 1 106 ? 14.411 -6.414 -15.998 1.00 93.12 106 PHE A C 1
ATOM 876 O O . PHE A 1 106 ? 14.977 -6.476 -17.084 1.00 93.12 106 PHE A O 1
ATOM 883 N N . MET A 1 107 ? 13.441 -7.268 -15.651 1.00 93.38 107 MET A N 1
ATOM 884 C CA . MET A 1 107 ? 12.999 -8.364 -16.519 1.00 93.38 107 MET A CA 1
ATOM 885 C C . MET A 1 107 ? 12.485 -7.858 -17.868 1.00 93.38 107 MET A C 1
ATOM 887 O O . MET A 1 107 ? 12.818 -8.436 -18.897 1.00 93.38 107 MET A O 1
ATOM 891 N N . GLY A 1 108 ? 11.701 -6.776 -17.879 1.00 93.25 108 GLY A N 1
ATOM 892 C CA . GLY A 1 108 ? 11.199 -6.171 -19.110 1.00 93.25 108 GLY A CA 1
ATOM 893 C C . GLY A 1 108 ? 12.329 -5.730 -20.039 1.00 93.25 108 GLY A C 1
ATOM 894 O O . GLY A 1 108 ? 12.318 -6.075 -21.217 1.00 93.25 108 GLY A O 1
ATOM 895 N N . ILE A 1 109 ? 13.338 -5.037 -19.505 1.00 93.56 109 ILE A N 1
ATOM 896 C CA . ILE A 1 109 ? 14.514 -4.605 -20.271 1.00 93.56 109 ILE A CA 1
ATOM 897 C C . ILE A 1 109 ? 15.304 -5.815 -20.778 1.00 93.56 109 ILE A C 1
ATOM 899 O O . ILE A 1 109 ? 15.636 -5.859 -21.958 1.00 93.56 109 ILE A O 1
ATOM 903 N N . THR A 1 110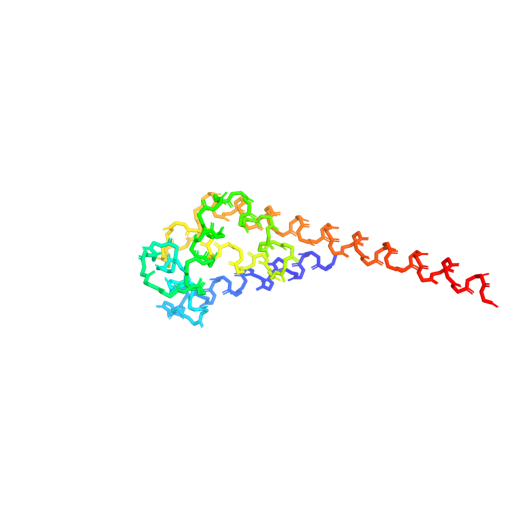 ? 15.558 -6.820 -19.935 1.00 93.94 110 THR A N 1
ATOM 904 C CA . THR A 1 110 ? 16.294 -8.028 -20.340 1.00 93.94 110 THR A CA 1
ATOM 905 C C . THR A 1 110 ? 15.576 -8.791 -21.455 1.00 93.94 110 THR A C 1
ATOM 907 O O . THR A 1 110 ? 16.213 -9.228 -22.412 1.00 93.94 110 THR A O 1
ATOM 910 N N . LEU A 1 111 ? 14.251 -8.937 -21.369 1.00 93.44 111 LEU A N 1
ATOM 911 C CA . LEU A 1 111 ? 13.455 -9.595 -22.408 1.00 93.44 111 LEU A CA 1
ATOM 912 C C . LEU A 1 111 ? 13.458 -8.799 -23.717 1.00 93.44 111 LEU A C 1
ATOM 914 O O . LEU A 1 111 ? 13.587 -9.393 -24.788 1.00 93.44 111 LEU A O 1
ATOM 918 N N . LEU A 1 112 ? 13.352 -7.470 -23.636 1.00 94.00 112 LEU A N 1
ATOM 919 C CA . LEU A 1 112 ? 13.440 -6.588 -24.800 1.00 94.00 112 LEU A CA 1
ATOM 920 C C . LEU A 1 112 ? 14.820 -6.656 -25.457 1.00 94.00 112 LEU A C 1
ATOM 922 O O . LEU A 1 112 ? 14.895 -6.772 -26.676 1.00 94.00 112 LEU A O 1
ATOM 926 N N . GLU A 1 113 ? 15.900 -6.647 -24.675 1.00 93.50 113 GLU A N 1
ATOM 927 C CA . GLU A 1 113 ? 17.263 -6.785 -25.194 1.00 93.50 113 GLU A CA 1
ATOM 928 C C . GLU A 1 113 ? 17.455 -8.138 -25.890 1.00 93.50 113 GLU A C 1
ATOM 930 O O . GLU A 1 113 ? 18.024 -8.208 -26.979 1.00 93.50 113 GLU A O 1
ATOM 935 N N . TRP A 1 114 ? 16.939 -9.219 -25.298 1.00 92.38 114 TRP A N 1
ATOM 936 C CA . TRP A 1 114 ? 17.024 -10.554 -25.889 1.00 92.38 114 TRP A CA 1
ATOM 937 C C . TRP A 1 114 ? 16.232 -10.664 -27.197 1.00 92.38 114 TRP A C 1
ATOM 939 O O . TRP A 1 114 ? 16.696 -11.292 -28.148 1.00 92.38 114 TRP A O 1
ATOM 949 N N . GLY A 1 115 ? 15.059 -10.029 -27.259 1.00 91.38 115 GLY A N 1
ATOM 950 C CA . GLY A 1 115 ? 14.259 -9.928 -28.477 1.00 91.38 115 GLY A CA 1
ATOM 951 C C . GLY A 1 115 ? 14.946 -9.095 -29.557 1.00 91.38 115 GLY A C 1
ATOM 952 O O . GLY A 1 115 ? 15.012 -9.525 -30.703 1.00 91.38 115 GLY A O 1
ATOM 953 N N . TRP A 1 116 ? 15.518 -7.948 -29.184 1.00 91.62 116 TRP A N 1
ATOM 954 C CA . TRP A 1 116 ? 16.213 -7.053 -30.109 1.00 91.62 116 TRP A CA 1
ATOM 955 C C . TRP A 1 116 ? 17.474 -7.685 -30.699 1.00 91.62 116 TRP A C 1
ATOM 957 O O . TRP A 1 116 ? 17.734 -7.530 -31.880 1.00 91.62 116 TRP A O 1
ATOM 967 N N . ARG A 1 117 ? 18.241 -8.448 -29.911 1.00 84.62 117 ARG A N 1
ATOM 968 C CA . ARG A 1 117 ? 19.434 -9.170 -30.397 1.00 84.62 117 ARG A CA 1
ATOM 969 C C . ARG A 1 117 ? 19.121 -10.304 -31.381 1.00 84.62 117 ARG A C 1
ATOM 971 O O . ARG A 1 117 ? 20.043 -10.805 -32.018 1.00 84.62 117 ARG A O 1
ATOM 978 N N . LYS A 1 118 ? 17.869 -10.768 -31.441 1.00 83.06 118 LYS A N 1
ATOM 979 C CA . LYS A 1 118 ? 17.423 -11.817 -32.370 1.00 83.06 118 LYS A CA 1
ATOM 980 C C . LYS A 1 118 ? 16.867 -11.272 -33.691 1.00 83.06 118 LYS A C 1
ATOM 982 O O . LYS A 1 118 ? 16.648 -12.081 -34.591 1.00 83.06 118 LYS A O 1
ATOM 987 N N . ILE A 1 119 ? 16.599 -9.969 -33.771 1.00 75.75 119 ILE A N 1
ATOM 988 C CA . ILE A 1 119 ? 16.170 -9.252 -34.983 1.00 75.75 119 ILE A CA 1
ATOM 989 C C . ILE A 1 119 ? 17.417 -8.728 -35.693 1.00 75.75 119 ILE A C 1
ATOM 991 O O . ILE A 1 119 ? 17.453 -8.846 -36.936 1.00 75.75 119 ILE A O 1
#

Sequence (119 aa):
MMMTLSFLVCLFLLKLYDSSKRDWLGIEAVKRLRDYDGRSKMGRLWAWFLKKGDPVIFLFLTIRVDPFVTTVYLRRGNYTGLSKRDWTIFMGSLIIGNAYWTLACFMGITLLEWGWRKI